Protein AF-A0AAV4F101-F1 (afdb_monomer_lite)

Structure (mmCIF, N/CA/C/O backbone):
data_AF-A0AAV4F101-F1
#
_entry.id   AF-A0AAV4F101-F1
#
loop_
_atom_site.group_PDB
_atom_site.id
_atom_site.type_symbol
_atom_site.label_atom_id
_atom_site.label_alt_id
_atom_site.label_comp_id
_atom_site.label_asym_id
_atom_site.label_entity_id
_atom_site.label_seq_id
_atom_site.pdbx_PDB_ins_code
_atom_site.Cartn_x
_atom_site.Cartn_y
_atom_si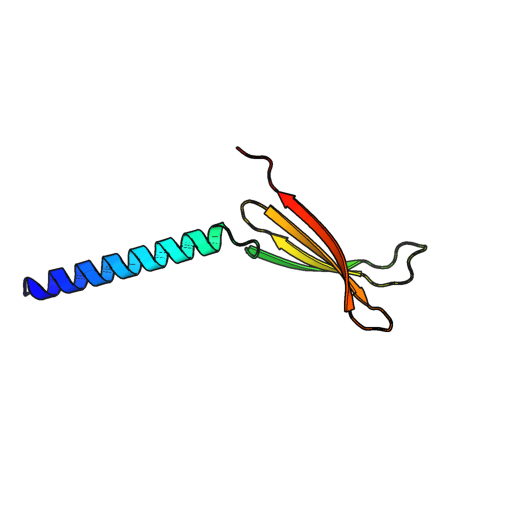te.Cartn_z
_atom_site.occupancy
_atom_site.B_iso_or_equiv
_atom_site.auth_seq_id
_atom_site.auth_comp_id
_atom_site.auth_asym_id
_atom_site.auth_atom_id
_atom_site.pdbx_PDB_model_num
ATOM 1 N N . MET A 1 1 ? 31.437 10.537 -35.494 1.00 56.38 1 MET A N 1
ATOM 2 C CA . MET A 1 1 ? 30.397 10.014 -34.581 1.00 56.38 1 MET A CA 1
ATOM 3 C C . MET A 1 1 ? 29.638 8.942 -35.331 1.00 56.38 1 MET A C 1
ATOM 5 O O . MET A 1 1 ? 28.939 9.261 -36.288 1.00 56.38 1 MET A O 1
ATOM 9 N N . ASP A 1 2 ? 29.905 7.692 -34.976 1.00 61.22 2 ASP A N 1
ATOM 10 C CA . ASP A 1 2 ? 29.585 6.517 -35.778 1.00 61.22 2 ASP A CA 1
ATOM 11 C C . ASP A 1 2 ? 28.084 6.179 -35.724 1.00 61.22 2 ASP A C 1
ATOM 13 O O . ASP A 1 2 ? 27.416 6.385 -34.708 1.00 61.22 2 ASP A O 1
ATOM 17 N N . VAL A 1 3 ? 27.519 5.663 -36.817 1.00 61.75 3 VAL A N 1
ATOM 18 C CA . VAL A 1 3 ? 26.083 5.309 -36.903 1.00 61.75 3 VAL A CA 1
ATOM 19 C C . VAL A 1 3 ? 25.726 4.202 -35.896 1.00 61.75 3 VAL A C 1
ATOM 21 O O . VAL A 1 3 ? 24.583 4.113 -35.435 1.00 61.75 3 VAL A O 1
ATOM 24 N N . SER A 1 4 ? 26.722 3.401 -35.509 1.00 66.19 4 SER A N 1
ATOM 25 C CA . SER A 1 4 ? 26.627 2.385 -34.459 1.00 66.19 4 SER A CA 1
ATOM 26 C C . SER A 1 4 ? 26.297 2.986 -33.083 1.00 66.19 4 SER A C 1
ATOM 28 O O . SER A 1 4 ? 25.364 2.522 -32.423 1.00 66.19 4 SER A O 1
ATOM 30 N N . ASP A 1 5 ? 26.950 4.089 -32.696 1.00 74.88 5 ASP A N 1
ATOM 31 C CA . ASP A 1 5 ? 26.731 4.744 -31.395 1.00 74.88 5 ASP A CA 1
ATOM 32 C C . ASP A 1 5 ? 25.304 5.280 -31.255 1.00 74.88 5 ASP A C 1
ATOM 34 O O . ASP A 1 5 ? 24.673 5.137 -30.207 1.00 74.88 5 ASP A O 1
ATOM 38 N N . LYS A 1 6 ? 24.740 5.826 -32.341 1.00 76.06 6 LYS A N 1
ATOM 39 C CA . LYS A 1 6 ? 23.354 6.325 -32.351 1.00 76.06 6 LYS A CA 1
ATOM 40 C C . LYS A 1 6 ? 22.330 5.199 -32.179 1.00 76.06 6 LYS A C 1
ATOM 42 O O . LYS A 1 6 ? 21.323 5.386 -31.495 1.00 76.06 6 LYS A O 1
ATOM 47 N N . LYS A 1 7 ? 22.578 4.017 -32.762 1.00 78.75 7 LYS A N 1
ATOM 48 C CA . LYS A 1 7 ? 21.714 2.834 -32.574 1.00 78.75 7 LYS A CA 1
ATOM 49 C C . LYS A 1 7 ? 21.776 2.311 -31.141 1.00 78.75 7 LYS A C 1
ATOM 51 O O . LYS A 1 7 ? 20.739 1.937 -30.593 1.00 78.75 7 LYS A O 1
ATOM 56 N N . VAL A 1 8 ? 22.959 2.297 -30.530 1.00 85.56 8 VAL A N 1
ATOM 57 C CA . VAL A 1 8 ? 23.135 1.869 -29.135 1.00 85.56 8 VAL A CA 1
ATOM 58 C C . VAL A 1 8 ? 22.462 2.854 -28.175 1.00 85.56 8 VAL A C 1
ATOM 60 O O . VAL A 1 8 ? 21.678 2.427 -27.328 1.00 85.56 8 VAL A O 1
ATOM 63 N N . GLN A 1 9 ? 22.659 4.163 -28.360 1.00 85.75 9 GLN A N 1
ATOM 64 C CA . GLN A 1 9 ? 21.977 5.193 -27.567 1.00 85.75 9 GLN A CA 1
ATOM 65 C C . GLN A 1 9 ? 20.451 5.120 -27.696 1.00 85.75 9 GLN A C 1
ATOM 67 O O . GLN A 1 9 ? 19.746 5.190 -26.692 1.00 85.75 9 GLN A O 1
ATOM 72 N N . SER A 1 10 ? 19.928 4.919 -28.909 1.00 88.31 10 SER A N 1
ATOM 73 C CA . SER A 1 10 ? 18.485 4.769 -29.135 1.00 88.31 10 SER A CA 1
ATOM 74 C C . SER A 1 10 ? 17.905 3.550 -28.407 1.00 88.31 10 SER A C 1
ATOM 76 O O . SER A 1 10 ? 16.847 3.652 -27.787 1.00 88.31 10 SER A O 1
ATOM 78 N N . ARG A 1 11 ? 18.615 2.414 -28.412 1.00 89.25 11 ARG A N 1
ATOM 79 C CA . ARG A 1 11 ? 18.199 1.210 -27.675 1.00 89.25 11 ARG A CA 1
ATOM 80 C C . ARG A 1 11 ? 18.227 1.419 -26.163 1.00 89.25 11 ARG A C 1
ATOM 82 O O . ARG A 1 11 ? 17.299 0.991 -25.485 1.00 89.25 11 ARG A O 1
ATOM 89 N N . LEU A 1 12 ? 19.250 2.093 -25.642 1.00 90.62 12 LEU A N 1
ATOM 90 C CA . LEU A 1 12 ? 19.339 2.425 -24.217 1.00 90.62 12 LEU A CA 1
ATOM 91 C C . LEU A 1 12 ? 18.207 3.361 -23.780 1.00 90.62 12 LEU A C 1
ATOM 93 O O . LEU A 1 12 ? 17.582 3.117 -22.751 1.00 90.62 12 LEU A O 1
ATOM 97 N N . LEU A 1 13 ? 17.892 4.380 -24.584 1.00 91.50 13 LEU A N 1
ATOM 98 C CA . LEU A 1 13 ? 16.766 5.282 -24.329 1.00 91.50 13 LEU A CA 1
ATOM 99 C C . LEU A 1 13 ? 15.425 4.545 -24.351 1.00 91.50 13 LEU A C 1
ATOM 101 O O . LEU A 1 13 ? 14.594 4.769 -23.475 1.00 91.50 13 LEU A O 1
ATOM 105 N N . LEU A 1 14 ? 15.229 3.633 -25.306 1.00 92.62 14 LEU A N 1
ATOM 106 C CA . LEU A 1 14 ? 14.019 2.816 -25.374 1.00 92.62 14 LEU A CA 1
ATOM 107 C C . LEU A 1 14 ? 13.872 1.921 -24.136 1.00 92.62 14 LEU A C 1
ATOM 109 O O . LEU A 1 14 ? 12.793 1.857 -23.553 1.00 92.62 14 LEU A O 1
ATOM 113 N N . LEU A 1 15 ? 14.948 1.258 -23.707 1.00 93.75 15 LEU A N 1
ATOM 114 C CA . LEU A 1 15 ? 14.935 0.414 -22.510 1.00 93.75 15 LEU A CA 1
ATOM 115 C C . LEU A 1 15 ? 14.664 1.228 -21.242 1.00 93.75 15 LEU A C 1
ATOM 117 O O . LEU A 1 15 ? 13.846 0.817 -20.421 1.00 93.75 15 LEU A O 1
ATOM 121 N N . ALA A 1 16 ? 15.297 2.395 -21.101 1.00 92.38 16 ALA A N 1
ATOM 122 C CA . ALA A 1 16 ? 15.051 3.299 -19.982 1.00 92.38 16 ALA A CA 1
ATOM 123 C C . ALA A 1 16 ? 13.595 3.790 -19.962 1.00 92.38 16 ALA A C 1
ATOM 125 O O . ALA A 1 16 ? 12.968 3.810 -18.904 1.00 92.38 16 ALA A O 1
ATOM 126 N N . TYR A 1 17 ? 13.035 4.122 -21.128 1.00 93.94 17 TYR A N 1
ATOM 127 C CA . TYR A 1 17 ? 11.639 4.532 -21.254 1.00 93.94 17 TYR A CA 1
ATOM 128 C C . TYR A 1 17 ? 10.672 3.408 -20.867 1.00 93.94 17 TYR A C 1
ATOM 130 O O . TYR A 1 17 ? 9.755 3.633 -20.080 1.00 93.94 17 TYR A O 1
ATOM 138 N N . LEU A 1 18 ? 10.891 2.187 -21.362 1.00 94.38 18 LEU A N 1
ATOM 139 C CA . LEU A 1 18 ? 10.056 1.034 -21.014 1.00 94.38 18 LEU A CA 1
ATOM 140 C C . LEU A 1 18 ? 10.141 0.704 -19.520 1.00 94.38 18 LEU A C 1
ATOM 142 O O . LEU A 1 18 ? 9.114 0.455 -18.891 1.00 94.38 18 LEU A O 1
ATOM 146 N N . ALA A 1 19 ? 11.337 0.757 -18.931 1.00 92.44 19 ALA A N 1
ATOM 147 C CA . ALA A 1 19 ? 11.518 0.560 -17.495 1.00 92.44 19 ALA A CA 1
ATOM 148 C C . ALA A 1 19 ? 10.781 1.634 -16.678 1.00 92.44 19 ALA A C 1
ATOM 150 O O . ALA A 1 19 ? 10.080 1.306 -15.719 1.00 92.44 19 ALA A O 1
ATOM 151 N N . ALA A 1 20 ? 10.878 2.903 -17.085 1.00 90.81 20 ALA A N 1
ATOM 152 C CA . ALA A 1 20 ? 10.155 4.001 -16.450 1.00 90.81 20 ALA A CA 1
ATOM 153 C C . ALA A 1 20 ? 8.634 3.835 -16.576 1.00 90.81 20 ALA A C 1
ATOM 155 O O . ALA A 1 20 ? 7.913 4.073 -15.610 1.00 90.81 20 ALA A O 1
ATOM 156 N N . LEU A 1 21 ? 8.144 3.376 -17.730 1.00 91.38 21 LEU A N 1
ATOM 157 C CA . LEU A 1 21 ? 6.724 3.121 -17.962 1.00 91.38 21 LEU A CA 1
ATOM 158 C C . LEU A 1 21 ? 6.194 2.009 -17.046 1.00 91.38 21 LEU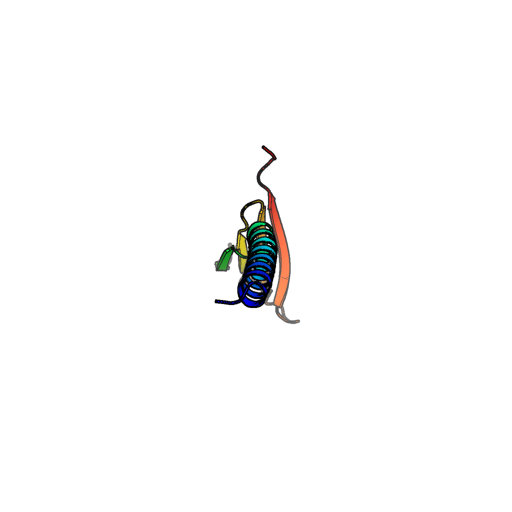 A C 1
ATOM 160 O O . LEU A 1 21 ? 5.156 2.180 -16.407 1.00 91.38 21 LEU A O 1
ATOM 164 N N . VAL A 1 22 ? 6.923 0.896 -16.933 1.00 91.44 22 VAL A N 1
ATOM 165 C CA . VAL A 1 22 ? 6.568 -0.209 -16.026 1.00 91.44 22 VAL A CA 1
ATOM 166 C C . VAL A 1 22 ? 6.561 0.264 -14.575 1.00 91.44 22 VAL A C 1
ATOM 168 O O . VAL A 1 22 ? 5.613 -0.023 -13.844 1.00 91.44 22 VAL A O 1
ATOM 171 N N . LEU A 1 23 ? 7.577 1.029 -14.165 1.00 87.50 23 LEU A N 1
ATOM 172 C CA . LEU A 1 23 ? 7.655 1.572 -12.811 1.00 87.50 23 LEU A CA 1
ATOM 173 C C . LEU A 1 23 ? 6.507 2.550 -12.526 1.00 87.50 23 LEU A C 1
ATOM 175 O O . LEU A 1 23 ? 5.946 2.530 -11.433 1.00 87.50 23 LEU A O 1
ATOM 179 N N . HIS A 1 24 ? 6.124 3.361 -13.514 1.00 83.62 24 HIS A N 1
ATOM 180 C CA . HIS A 1 24 ? 4.999 4.280 -13.402 1.00 83.62 24 HIS A CA 1
ATOM 181 C C . HIS A 1 24 ? 3.689 3.522 -13.187 1.00 83.62 24 HIS A C 1
ATOM 183 O O . HIS A 1 24 ? 2.994 3.787 -12.214 1.00 83.62 24 HIS A O 1
ATOM 189 N N . PHE A 1 25 ? 3.379 2.524 -14.018 1.00 81.88 25 PHE A N 1
ATOM 190 C CA . PHE A 1 25 ? 2.172 1.714 -13.831 1.00 81.88 25 PHE A CA 1
ATOM 191 C C . PHE A 1 25 ? 2.175 0.958 -12.500 1.00 81.88 25 PHE A C 1
ATOM 193 O O . PHE A 1 25 ? 1.169 0.976 -11.789 1.00 81.88 25 PHE A O 1
ATOM 200 N N . ALA A 1 26 ? 3.301 0.348 -12.124 1.00 82.06 26 ALA A N 1
ATOM 201 C CA . ALA A 1 26 ? 3.431 -0.325 -10.836 1.00 82.06 26 ALA A CA 1
ATOM 202 C C . ALA A 1 26 ? 3.192 0.644 -9.665 1.00 82.06 26 ALA A C 1
ATOM 204 O O . ALA A 1 26 ? 2.492 0.295 -8.718 1.00 82.06 26 ALA A O 1
ATOM 205 N N . GLY A 1 27 ? 3.714 1.870 -9.751 1.00 75.50 27 GLY A N 1
ATOM 206 C CA . GLY A 1 27 ? 3.477 2.928 -8.772 1.00 75.50 27 GLY A CA 1
ATOM 207 C C . GLY A 1 27 ? 2.028 3.415 -8.750 1.00 75.50 27 GLY A C 1
ATOM 208 O O . GLY A 1 27 ? 1.465 3.600 -7.679 1.00 75.50 27 GLY A O 1
ATOM 209 N N . THR A 1 28 ? 1.376 3.580 -9.898 1.00 75.56 28 THR A N 1
ATOM 210 C CA . THR A 1 28 ? 0.001 4.101 -9.972 1.00 75.56 28 THR A CA 1
ATOM 211 C C . THR A 1 28 ? -1.029 3.105 -9.427 1.00 75.56 28 THR A C 1
ATOM 213 O O . THR A 1 28 ? -1.979 3.505 -8.754 1.00 75.56 28 THR A O 1
ATOM 216 N N . PHE A 1 29 ? -0.840 1.805 -9.675 1.00 74.19 29 PHE A N 1
ATOM 217 C CA . PHE A 1 29 ? -1.753 0.753 -9.204 1.00 74.19 29 PHE A CA 1
ATOM 218 C C . PHE A 1 29 ? -1.460 0.251 -7.788 1.00 74.19 29 PHE A C 1
ATOM 220 O O . PHE A 1 29 ? -2.206 -0.579 -7.265 1.00 74.19 29 PHE A O 1
ATOM 227 N N . THR A 1 30 ? -0.384 0.732 -7.169 1.00 69.69 30 THR A N 1
ATOM 228 C CA . THR A 1 30 ? -0.057 0.377 -5.794 1.00 69.69 30 THR A CA 1
ATOM 229 C C . THR A 1 30 ? -0.914 1.152 -4.800 1.00 69.69 30 THR A C 1
ATOM 231 O O . THR A 1 30 ? -1.265 2.314 -5.007 1.00 69.69 30 THR A O 1
ATOM 234 N N . ASP A 1 31 ? -1.188 0.522 -3.664 1.00 64.31 31 ASP A N 1
ATOM 235 C CA . ASP A 1 31 ? -1.979 1.112 -2.577 1.00 64.31 31 ASP A CA 1
ATOM 236 C C . ASP A 1 31 ? -1.112 1.839 -1.550 1.00 64.31 31 ASP A C 1
ATOM 238 O O . ASP A 1 31 ? -1.586 2.239 -0.494 1.00 64.31 31 ASP A O 1
ATOM 242 N N . TYR A 1 32 ? 0.186 1.960 -1.819 1.00 67.38 32 TYR A N 1
ATOM 243 C CA . TYR A 1 32 ? 1.198 2.359 -0.843 1.00 67.38 32 TYR A CA 1
ATOM 244 C C . TYR A 1 32 ? 1.698 3.799 -1.040 1.00 67.38 32 TYR A C 1
ATOM 246 O O . TYR A 1 32 ? 2.848 4.084 -0.719 1.00 67.38 32 TYR A O 1
ATOM 254 N N . TRP A 1 33 ? 0.868 4.715 -1.549 1.00 62.94 33 TRP A N 1
ATOM 255 C CA . TRP A 1 33 ? 1.273 6.117 -1.738 1.00 62.94 33 TRP A CA 1
ATOM 256 C C . TRP A 1 33 ? 1.486 6.845 -0.417 1.00 62.94 33 TRP A C 1
ATOM 258 O O . TRP A 1 33 ? 2.465 7.571 -0.261 1.00 62.94 33 TRP A O 1
ATOM 268 N N . ALA A 1 34 ? 0.600 6.631 0.553 1.00 62.94 34 ALA A N 1
ATOM 269 C CA . ALA A 1 34 ? 0.826 7.070 1.920 1.00 62.94 34 ALA A CA 1
ATOM 270 C C . ALA A 1 34 ? 0.446 5.971 2.901 1.00 62.94 34 ALA A C 1
ATOM 272 O O . ALA A 1 34 ? -0.523 5.230 2.708 1.00 62.94 34 ALA A O 1
ATOM 273 N N . GLN A 1 35 ? 1.232 5.891 3.971 1.00 64.50 35 GLN A N 1
ATOM 274 C CA . GLN A 1 35 ? 1.006 4.959 5.053 1.00 64.50 35 GLN A CA 1
ATOM 275 C C . GLN A 1 35 ? 0.900 5.715 6.372 1.00 64.50 35 GLN A C 1
ATOM 277 O O . GLN A 1 35 ? 1.862 6.361 6.783 1.00 64.50 35 GLN A O 1
ATOM 282 N N . ALA A 1 36 ? -0.225 5.579 7.073 1.00 61.38 36 ALA A N 1
ATOM 283 C CA . ALA A 1 36 ? -0.350 6.065 8.443 1.00 61.38 36 ALA A CA 1
ATOM 284 C C . ALA A 1 36 ? -0.453 4.889 9.415 1.00 61.38 36 ALA A C 1
ATOM 286 O O . ALA A 1 36 ? -1.072 3.862 9.119 1.00 61.38 36 ALA A O 1
ATOM 287 N N . LYS A 1 37 ? 0.173 5.051 10.581 1.00 67.62 37 LYS A N 1
ATOM 288 C CA . LYS A 1 37 ? -0.031 4.187 11.742 1.00 67.62 37 LYS A CA 1
ATOM 289 C C . LYS A 1 37 ? -0.763 4.996 12.797 1.00 67.62 37 LYS A C 1
ATOM 291 O O . LYS A 1 37 ? -0.344 6.112 13.089 1.00 67.62 37 LYS A O 1
ATOM 296 N N . PHE A 1 38 ? -1.833 4.450 13.353 1.00 67.56 38 PHE A N 1
ATOM 297 C CA . PHE A 1 38 ? -2.586 5.121 14.408 1.00 67.56 38 PHE A CA 1
ATOM 298 C C . PHE A 1 38 ? -2.979 4.144 15.506 1.00 67.56 38 PHE A C 1
ATOM 300 O O . PHE A 1 38 ? -3.074 2.937 15.281 1.00 67.56 38 PHE A O 1
ATOM 307 N N . THR A 1 39 ? -3.220 4.703 16.684 1.00 65.19 39 THR A N 1
ATOM 308 C CA . THR A 1 39 ? -3.671 3.980 17.866 1.00 65.19 39 THR A CA 1
ATOM 309 C C . THR A 1 39 ? -5.028 4.545 18.249 1.00 65.19 39 THR A C 1
ATOM 311 O O . THR A 1 39 ? -5.124 5.746 18.500 1.00 65.19 39 THR A O 1
ATOM 314 N N . ILE A 1 40 ? -6.076 3.720 18.265 1.00 65.88 40 ILE A N 1
ATOM 315 C CA . ILE A 1 40 ? -7.394 4.163 18.742 1.00 65.88 40 ILE A CA 1
ATOM 316 C C . ILE A 1 40 ? -7.447 3.897 20.250 1.00 65.88 40 ILE A C 1
ATOM 318 O O . ILE A 1 40 ? -7.407 2.725 20.643 1.00 65.88 40 ILE A O 1
ATOM 322 N N . PRO A 1 41 ? -7.509 4.940 21.102 1.00 60.91 41 PRO A N 1
ATOM 323 C CA . PRO A 1 41 ? -7.762 4.742 22.518 1.00 60.91 41 PRO A CA 1
ATOM 324 C C . PRO A 1 41 ? -9.165 4.151 22.700 1.00 60.91 41 PRO A C 1
ATOM 326 O O . PRO A 1 41 ? -10.128 4.569 22.061 1.00 60.91 41 PRO A O 1
ATOM 329 N N . VAL A 1 42 ? -9.228 3.135 23.550 1.00 58.19 42 VAL A N 1
ATOM 330 C CA . VAL A 1 42 ? -10.386 2.302 23.893 1.00 58.19 42 VAL A CA 1
ATOM 331 C C . VAL A 1 42 ? -11.703 3.096 23.993 1.00 58.19 42 VAL A C 1
ATOM 333 O O . VAL A 1 42 ? -11.813 4.025 24.791 1.00 58.19 42 VAL A O 1
ATOM 336 N N . GLN A 1 43 ? -12.727 2.695 23.223 1.00 52.94 43 GLN A N 1
ATOM 337 C CA . GLN A 1 43 ? -14.122 3.073 23.501 1.00 52.94 43 GLN A CA 1
ATOM 338 C C . GLN A 1 43 ? -14.590 2.383 24.795 1.00 52.94 43 GLN A C 1
ATOM 340 O O . GLN A 1 43 ? -14.198 1.236 25.029 1.00 52.94 43 GLN A O 1
ATOM 345 N N . PRO A 1 44 ? -15.452 3.005 25.623 1.00 50.09 44 PRO A N 1
ATOM 346 C CA . PRO A 1 44 ? -15.979 2.359 26.825 1.00 50.09 44 PRO A CA 1
ATOM 347 C C . PRO A 1 44 ? -16.666 1.033 26.448 1.00 50.09 44 PRO A C 1
ATOM 349 O O . PRO A 1 44 ? -17.698 1.045 25.785 1.00 50.09 44 PRO A O 1
ATOM 352 N N . GLY A 1 45 ? -16.065 -0.106 26.818 1.00 55.88 45 GLY A N 1
ATOM 353 C CA . GLY A 1 45 ? -16.574 -1.454 26.517 1.00 55.88 45 GLY A CA 1
ATOM 354 C C . GLY A 1 45 ? -15.651 -2.373 25.699 1.00 55.88 45 GLY A C 1
ATOM 355 O O . GLY A 1 45 ? -15.937 -3.564 25.620 1.00 55.88 45 GLY A O 1
ATOM 356 N N . VAL A 1 46 ? -14.536 -1.884 25.136 1.00 55.59 46 VAL A N 1
ATOM 357 C CA . VAL A 1 46 ? -13.570 -2.723 24.386 1.00 55.59 46 VAL A CA 1
ATOM 358 C C . VAL A 1 46 ? -12.160 -2.561 24.955 1.00 55.59 46 VAL A C 1
ATOM 360 O O . VAL A 1 46 ? -11.439 -1.651 24.578 1.00 55.59 46 VAL A O 1
ATOM 363 N N . THR A 1 47 ? -11.725 -3.454 25.845 1.00 55.34 47 THR A N 1
ATOM 364 C CA . THR A 1 47 ? -10.461 -3.361 26.616 1.00 55.34 47 THR A CA 1
ATOM 365 C C . THR A 1 47 ? -9.167 -3.555 25.800 1.00 55.34 47 THR A C 1
ATOM 367 O O . THR A 1 47 ? -8.154 -3.986 26.347 1.00 55.34 47 THR A O 1
ATOM 370 N N . GLN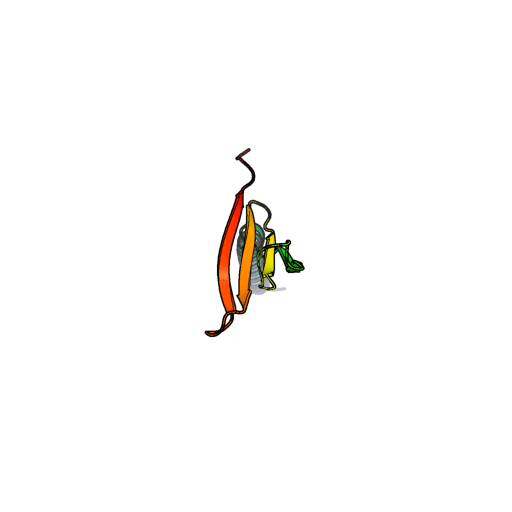 A 1 48 ? -9.166 -3.306 24.488 1.00 60.72 48 GLN A N 1
ATOM 371 C CA . GLN A 1 48 ? -8.005 -3.554 23.628 1.00 60.72 48 GLN A CA 1
ATOM 372 C C . GLN A 1 48 ? -7.632 -2.330 22.796 1.00 60.72 48 GLN A C 1
ATOM 374 O O . GLN A 1 48 ? -8.453 -1.744 22.093 1.00 60.72 48 GLN A O 1
ATOM 379 N N . THR A 1 49 ? -6.349 -1.980 22.852 1.00 63.12 49 THR A N 1
ATOM 380 C CA . THR A 1 49 ? -5.735 -0.977 21.986 1.00 63.12 49 THR A CA 1
ATOM 381 C C . THR A 1 49 ? -5.705 -1.487 20.546 1.00 63.12 49 THR A C 1
ATOM 383 O O . THR A 1 49 ? -5.103 -2.528 20.264 1.00 63.12 49 THR A O 1
ATOM 386 N N . LEU A 1 50 ? -6.329 -0.742 19.630 1.00 66.12 50 LEU A N 1
ATOM 387 C CA . LEU A 1 50 ? -6.304 -1.041 18.199 1.00 66.12 50 LEU A CA 1
ATOM 388 C C . LEU A 1 50 ? -5.176 -0.273 17.509 1.00 66.12 50 LEU A C 1
ATOM 390 O O . LEU A 1 50 ? -5.091 0.950 17.621 1.00 66.12 50 LEU A O 1
ATOM 394 N N . TYR A 1 51 ? -4.359 -0.991 16.744 1.00 66.38 51 TYR A N 1
ATOM 395 C CA . TYR A 1 51 ? -3.343 -0.453 15.848 1.00 66.38 51 TYR A CA 1
ATOM 396 C C . TYR A 1 51 ? -3.858 -0.497 14.412 1.00 66.38 51 TYR A C 1
ATOM 398 O O . TYR A 1 51 ? -4.167 -1.566 13.880 1.00 66.38 51 TYR A O 1
ATOM 406 N N . GLY A 1 52 ? -3.938 0.661 13.770 1.00 68.31 52 GLY A N 1
ATOM 407 C CA . GLY A 1 52 ? -4.338 0.786 12.376 1.00 68.31 52 GLY A CA 1
ATOM 408 C C . GLY A 1 52 ? -3.147 0.992 11.453 1.00 68.31 52 GLY A C 1
ATOM 409 O O . GLY A 1 52 ? -2.224 1.735 11.786 1.00 68.31 52 GLY A O 1
ATOM 410 N N . ARG A 1 53 ? -3.183 0.370 10.275 1.00 68.69 53 ARG A N 1
ATOM 411 C CA . ARG A 1 53 ? -2.303 0.675 9.145 1.00 68.69 53 ARG A CA 1
ATOM 412 C C . ARG A 1 53 ? -3.181 1.068 7.966 1.00 68.69 53 ARG A C 1
ATOM 414 O O . ARG A 1 53 ? -3.964 0.247 7.489 1.00 68.69 53 ARG A O 1
ATOM 421 N N . SER A 1 54 ? -3.087 2.318 7.530 1.00 70.31 54 SER A N 1
ATOM 422 C CA . SER A 1 54 ? -3.743 2.767 6.304 1.00 70.31 54 SER A CA 1
ATOM 423 C C . SER A 1 54 ? -2.757 2.758 5.144 1.00 70.31 54 SER A C 1
ATOM 425 O O . SER A 1 54 ? -1.563 2.981 5.331 1.00 70.31 54 SER A O 1
ATOM 427 N N . HIS A 1 55 ? -3.276 2.473 3.962 1.00 76.06 55 HIS A N 1
ATOM 428 C CA . HIS A 1 55 ? -2.592 2.441 2.682 1.00 76.06 55 HIS A CA 1
ATOM 429 C C . HIS A 1 55 ? -3.506 3.183 1.712 1.00 76.06 55 HIS A C 1
ATOM 431 O O . HIS A 1 55 ? -4.628 2.732 1.490 1.00 76.06 55 HIS A O 1
ATOM 437 N N . CYS A 1 56 ? -3.101 4.345 1.206 1.00 68.56 56 CYS A N 1
ATOM 438 C CA . CYS A 1 56 ? -3.838 4.994 0.124 1.00 68.56 56 CYS A CA 1
ATOM 439 C C . CYS A 1 56 ? -3.116 4.776 -1.204 1.00 68.56 56 CYS A C 1
ATOM 441 O O . CYS A 1 56 ? -1.913 4.993 -1.306 1.00 68.56 56 CYS A O 1
ATOM 443 N N . GLY A 1 57 ? -3.851 4.332 -2.215 1.00 71.56 57 GLY A N 1
ATOM 444 C CA . GLY A 1 57 ? -3.454 4.378 -3.617 1.00 71.56 57 GLY A CA 1
ATOM 445 C C . GLY A 1 57 ? -4.329 5.362 -4.381 1.00 71.56 57 GLY A C 1
ATOM 446 O O . GLY A 1 57 ? -5.284 5.922 -3.841 1.00 71.56 57 GLY A O 1
ATOM 447 N N . ILE A 1 58 ? -4.037 5.547 -5.667 1.00 73.31 58 ILE A N 1
ATOM 448 C CA . ILE A 1 58 ? -4.817 6.449 -6.532 1.00 73.31 58 ILE A CA 1
ATOM 449 C C . ILE A 1 58 ? -6.275 5.981 -6.668 1.00 73.31 58 ILE A C 1
ATOM 451 O O . ILE A 1 58 ? -7.195 6.798 -6.703 1.00 73.31 58 ILE A O 1
ATOM 455 N N . PHE A 1 59 ? -6.496 4.668 -6.740 1.00 77.25 59 PHE A N 1
ATOM 456 C CA . PHE A 1 59 ? -7.811 4.095 -7.049 1.00 77.25 59 PHE A CA 1
ATOM 457 C C . PHE A 1 59 ? -8.539 3.522 -5.834 1.00 77.25 59 PHE A C 1
ATOM 459 O O . PHE A 1 59 ? -9.772 3.451 -5.815 1.00 77.25 59 PHE A O 1
ATOM 466 N N . LYS A 1 60 ? -7.791 3.096 -4.816 1.00 78.88 60 LYS A N 1
ATOM 467 C CA . LYS A 1 60 ? -8.352 2.489 -3.615 1.00 78.88 60 LYS A CA 1
ATOM 468 C C . LYS A 1 60 ? -7.510 2.812 -2.390 1.00 78.88 60 LYS A C 1
ATOM 470 O O . LYS A 1 60 ? -6.292 2.933 -2.461 1.00 78.88 60 LYS A O 1
ATOM 475 N N . SER A 1 61 ? -8.192 2.906 -1.262 1.00 79.81 61 SER A N 1
ATOM 476 C CA . SER A 1 61 ? -7.606 3.057 0.060 1.00 79.81 61 SER A CA 1
ATOM 477 C C . SER A 1 61 ? -7.959 1.833 0.890 1.00 79.81 61 SER A C 1
ATOM 479 O O . SER A 1 61 ? -9.098 1.369 0.883 1.00 79.81 61 SER A O 1
ATOM 481 N N . VAL A 1 62 ? -6.982 1.295 1.606 1.00 81.88 62 VAL A N 1
ATOM 482 C CA . VAL A 1 62 ? -7.129 0.126 2.469 1.00 81.88 62 VAL A CA 1
ATOM 483 C C . VAL A 1 62 ? -6.760 0.523 3.889 1.00 81.88 62 VAL A C 1
ATOM 485 O O . VAL A 1 62 ? -5.710 1.115 4.127 1.00 81.88 62 VAL A O 1
ATOM 488 N N . VAL A 1 63 ? -7.605 0.170 4.848 1.00 82.75 63 VAL A N 1
ATOM 489 C CA . VAL A 1 63 ? -7.332 0.315 6.278 1.00 82.75 63 VAL A CA 1
ATOM 490 C C . VAL A 1 63 ? -7.356 -1.065 6.909 1.00 82.75 63 VAL A C 1
ATOM 492 O O . VAL A 1 63 ? -8.370 -1.759 6.869 1.00 82.75 63 VAL A O 1
ATOM 495 N N . THR A 1 64 ? -6.241 -1.456 7.510 1.00 81.62 64 THR A N 1
ATOM 496 C CA . THR A 1 64 ? -6.119 -2.695 8.278 1.00 81.62 64 THR A CA 1
ATOM 497 C C . THR A 1 64 ? -6.071 -2.346 9.756 1.00 81.62 64 THR A C 1
ATOM 499 O O . THR A 1 64 ? -5.219 -1.567 10.179 1.00 81.62 64 THR A O 1
ATOM 502 N N . LEU A 1 65 ? -6.973 -2.923 10.540 1.00 77.81 65 LEU A N 1
ATOM 503 C CA . LEU A 1 65 ? -6.994 -2.822 11.993 1.00 77.81 65 LEU A CA 1
ATOM 504 C C . LEU A 1 65 ? -6.417 -4.098 12.593 1.00 77.81 65 LEU A C 1
ATOM 506 O O . LEU A 1 65 ? -6.733 -5.207 12.160 1.00 77.81 65 LEU A O 1
ATOM 510 N N . SER A 1 66 ? -5.596 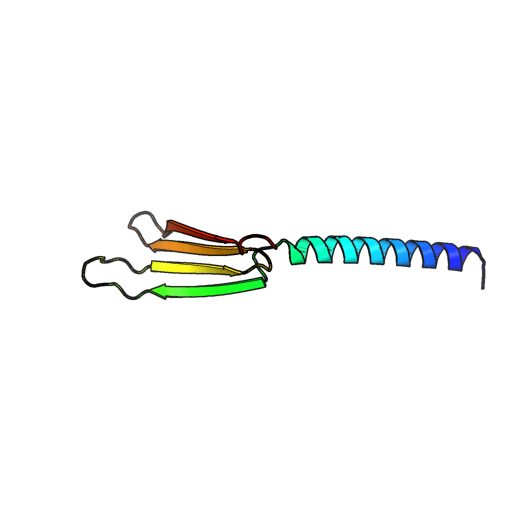-3.933 13.616 1.00 80.06 66 SER A N 1
ATOM 511 C CA . SER A 1 66 ? -5.001 -5.019 14.379 1.00 80.06 66 SER A CA 1
ATOM 512 C C . SER A 1 66 ? -5.152 -4.763 15.869 1.00 80.06 66 SER A C 1
ATOM 514 O O . SER A 1 66 ? -5.108 -3.618 16.310 1.00 80.06 66 SER A O 1
ATOM 516 N N . ALA A 1 67 ? -5.357 -5.822 16.636 1.00 73.88 67 ALA A N 1
ATOM 517 C CA . ALA A 1 67 ? -5.463 -5.775 18.084 1.00 73.88 67 ALA A CA 1
ATOM 518 C C . ALA A 1 67 ? -4.328 -6.596 18.690 1.00 73.88 67 ALA A C 1
ATOM 520 O O . ALA A 1 67 ? -3.945 -7.637 18.150 1.00 73.88 67 ALA A O 1
ATOM 521 N N . ASN A 1 68 ? -3.785 -6.127 19.809 1.00 72.69 68 ASN A N 1
ATOM 522 C CA . ASN A 1 68 ? -2.840 -6.920 20.581 1.00 72.69 68 ASN A CA 1
ATOM 523 C C . ASN A 1 68 ? -3.618 -7.864 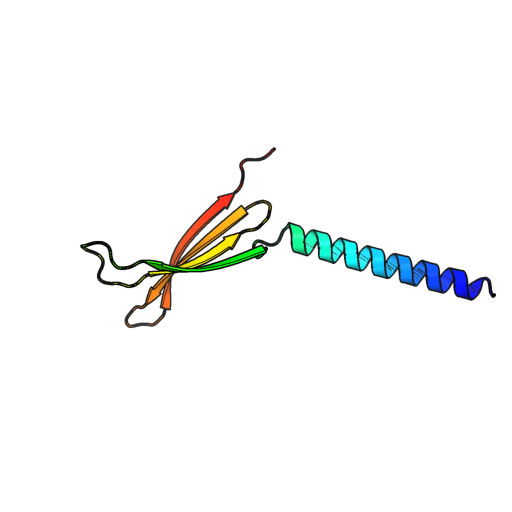21.506 1.00 72.69 68 ASN A C 1
ATOM 525 O O . ASN A 1 68 ? -4.378 -7.411 22.361 1.00 72.69 68 ASN A O 1
ATOM 529 N N . THR A 1 69 ? -3.442 -9.167 21.305 1.00 69.44 69 THR A N 1
ATOM 530 C CA . THR A 1 69 ? -4.097 -10.234 22.070 1.00 69.44 69 THR A CA 1
ATOM 531 C C . THR A 1 69 ? -3.057 -11.026 22.861 1.00 69.44 69 THR A C 1
ATOM 533 O O . THR A 1 69 ? -1.855 -10.905 22.627 1.00 69.44 69 THR A O 1
ATOM 536 N N . THR A 1 70 ? -3.497 -11.906 23.760 1.00 75.06 70 THR A N 1
ATOM 537 C CA . THR A 1 70 ? -2.619 -12.840 24.494 1.00 75.06 70 THR A CA 1
ATOM 538 C C . THR A 1 70 ? -1.808 -13.774 23.589 1.00 75.06 70 THR A C 1
ATOM 540 O O . THR A 1 70 ? -0.826 -14.354 24.040 1.00 75.06 70 THR A O 1
ATOM 543 N N . HIS A 1 71 ? -2.187 -13.903 22.315 1.00 73.56 71 HIS A N 1
ATOM 544 C CA . HIS A 1 71 ? -1.502 -14.716 21.308 1.00 73.56 71 HIS A CA 1
ATOM 545 C C . HIS A 1 71 ? -0.680 -13.876 20.311 1.00 73.56 71 HIS A C 1
ATOM 547 O O . HIS A 1 71 ? -0.169 -14.414 19.331 1.00 73.56 71 HIS A O 1
ATOM 553 N N . GLY A 1 72 ? -0.541 -12.566 20.552 1.00 72.75 72 GLY A N 1
ATOM 554 C CA . GLY A 1 72 ? 0.178 -11.622 19.693 1.00 72.75 72 GLY A CA 1
ATOM 555 C C . GLY A 1 72 ? -0.738 -10.640 18.957 1.00 72.75 72 GLY A C 1
ATOM 556 O O . GLY A 1 72 ? -1.925 -10.503 19.262 1.00 72.75 72 GLY A O 1
ATOM 557 N N . ILE A 1 73 ? -0.170 -9.924 17.982 1.00 75.19 73 ILE A N 1
ATOM 558 C CA . ILE A 1 73 ? -0.894 -8.940 17.167 1.00 75.19 73 ILE A CA 1
ATOM 559 C C . ILE A 1 73 ? -1.713 -9.675 16.103 1.00 75.19 73 ILE A C 1
ATOM 561 O O . ILE A 1 73 ? -1.150 -10.319 15.219 1.00 75.19 73 ILE A O 1
ATOM 565 N N . VAL A 1 74 ? -3.037 -9.540 16.160 1.00 78.31 74 VAL A N 1
ATOM 566 C CA . VAL A 1 74 ? -3.971 -10.187 15.229 1.00 78.31 74 VAL A CA 1
ATOM 567 C C . VAL A 1 74 ? -4.702 -9.122 14.418 1.00 78.31 74 VAL A C 1
ATOM 569 O O . VAL A 1 74 ? -5.136 -8.109 14.963 1.00 78.31 74 VAL A O 1
ATOM 572 N N . ALA A 1 75 ? -4.846 -9.332 13.108 1.00 78.75 75 ALA A N 1
ATOM 573 C CA . ALA A 1 75 ? -5.679 -8.474 12.271 1.00 78.75 75 ALA A CA 1
ATOM 574 C C . ALA A 1 75 ? -7.161 -8.707 12.610 1.00 78.75 75 ALA A C 1
ATOM 576 O O . ALA A 1 75 ? -7.662 -9.818 12.470 1.00 78.75 75 ALA A O 1
ATOM 577 N N . VAL A 1 76 ? -7.853 -7.657 13.048 1.00 78.38 76 VAL A N 1
ATOM 578 C CA . VAL A 1 76 ? -9.264 -7.707 13.476 1.00 78.38 76 VAL A CA 1
ATOM 579 C C . VAL A 1 76 ? -10.223 -7.134 12.438 1.00 78.38 76 VAL A C 1
ATOM 581 O O . VAL A 1 76 ? -11.425 -7.357 12.518 1.00 78.38 76 VAL A O 1
ATOM 584 N N . GLY A 1 77 ? -9.715 -6.419 11.434 1.00 77.69 77 GLY A N 1
ATOM 585 C CA . GLY A 1 77 ? -10.547 -5.925 10.346 1.00 77.69 77 GLY A CA 1
ATOM 586 C C . GLY A 1 77 ? -9.731 -5.382 9.186 1.00 77.69 77 GLY A C 1
ATOM 587 O O . GLY A 1 77 ? -8.634 -4.855 9.370 1.00 77.69 77 GLY A O 1
ATOM 588 N N . ARG A 1 78 ? -10.283 -5.494 7.979 1.00 82.44 78 ARG A N 1
ATOM 589 C CA . ARG A 1 78 ? -9.735 -4.880 6.771 1.00 82.44 78 ARG A CA 1
ATOM 590 C C . ARG A 1 78 ? -10.861 -4.197 6.014 1.00 82.44 78 ARG A C 1
ATOM 592 O O . ARG A 1 78 ? -11.784 -4.855 5.549 1.00 82.44 78 ARG A O 1
ATOM 599 N N . TYR A 1 79 ? -10.747 -2.889 5.863 1.00 81.44 79 TYR A N 1
ATOM 600 C CA . TYR A 1 79 ? -11.698 -2.059 5.140 1.00 81.44 79 TYR A CA 1
ATOM 601 C C . TYR A 1 79 ? -11.045 -1.590 3.852 1.00 81.44 79 TYR A C 1
ATOM 603 O O . TYR A 1 79 ? -9.900 -1.140 3.863 1.00 81.44 79 TYR A O 1
ATOM 611 N N . THR A 1 80 ? -11.758 -1.718 2.740 1.00 82.19 80 THR A N 1
ATOM 612 C CA . THR A 1 80 ? -11.294 -1.237 1.438 1.00 82.19 80 THR A CA 1
ATOM 613 C C . THR A 1 80 ? -12.314 -0.249 0.912 1.00 82.19 80 THR A C 1
ATOM 615 O O . THR A 1 80 ? -13.491 -0.578 0.797 1.00 82.19 80 THR A O 1
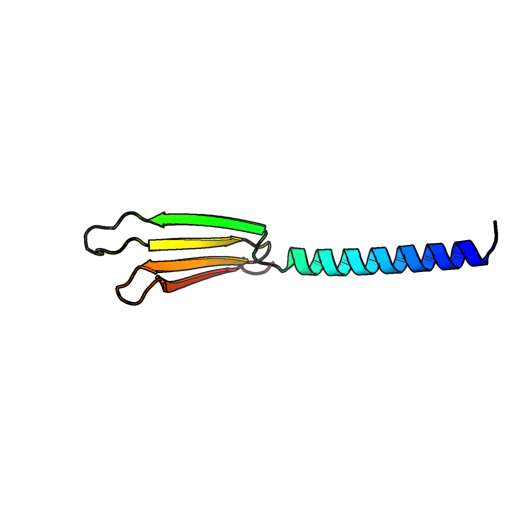ATOM 618 N N . GLN A 1 81 ? -11.856 0.954 0.596 1.00 78.81 81 GLN A N 1
ATOM 619 C CA . GLN A 1 81 ? -12.644 1.981 -0.057 1.00 78.81 81 GLN A CA 1
ATOM 620 C C . GLN A 1 81 ? -12.062 2.206 -1.448 1.00 78.81 81 GLN A C 1
ATOM 622 O O . GLN A 1 81 ? -10.983 2.775 -1.595 1.00 78.81 81 GLN A O 1
ATOM 627 N N . SER A 1 82 ? -12.763 1.738 -2.474 1.00 79.19 82 SER A N 1
ATOM 628 C CA . SER A 1 82 ? -12.462 2.053 -3.870 1.00 79.19 82 SER A CA 1
ATOM 629 C C . SER A 1 82 ? -13.267 3.271 -4.304 1.00 79.19 82 SER A C 1
ATOM 631 O O . SER A 1 82 ? -14.448 3.379 -3.964 1.00 79.19 82 SER A O 1
ATOM 633 N N . LYS A 1 83 ? -12.660 4.173 -5.081 1.00 66.38 83 LYS A N 1
ATOM 634 C CA . LYS A 1 83 ? -13.428 5.219 -5.764 1.00 66.38 83 LYS A CA 1
ATOM 635 C C . LYS A 1 83 ? -14.394 4.522 -6.745 1.00 66.38 83 LYS A C 1
ATOM 637 O O . LYS A 1 83 ? -13.911 3.717 -7.542 1.00 66.38 83 LYS A O 1
ATOM 642 N N . PRO A 1 84 ? -15.724 4.743 -6.677 1.00 53.34 84 PRO A N 1
ATOM 643 C CA . PRO A 1 84 ? -16.636 4.199 -7.680 1.00 53.34 84 PRO A CA 1
ATOM 644 C C . PRO A 1 84 ? -16.236 4.775 -9.043 1.00 53.34 84 PRO A C 1
ATOM 646 O O . PRO A 1 84 ? -15.882 5.952 -9.128 1.00 53.34 84 PRO A O 1
ATOM 649 N N . GLY A 1 85 ? -16.184 3.906 -10.053 1.00 50.28 85 GLY A N 1
ATOM 650 C CA . GLY A 1 85 ? -15.560 4.175 -11.348 1.00 50.28 85 GLY A CA 1
ATOM 651 C C . GLY A 1 85 ? -16.016 5.484 -11.994 1.00 50.28 85 GLY A C 1
ATOM 652 O O . GLY A 1 85 ? -17.195 5.832 -11.940 1.00 50.28 85 GLY A O 1
ATOM 653 N N . GLY A 1 86 ? -15.050 6.192 -12.580 1.00 41.22 86 GLY A N 1
ATOM 654 C CA . GLY A 1 86 ? -15.302 7.099 -13.698 1.00 41.22 86 GLY A CA 1
ATOM 655 C C . GLY A 1 86 ? -15.250 6.324 -15.004 1.00 41.22 86 GLY A C 1
ATOM 656 O O . GLY A 1 86 ? -14.549 5.284 -15.022 1.00 41.22 86 GLY A O 1
#

Secondary structure (DSSP, 8-state):
--HHHHHHHHHHHHHHHHHHHHHHHHHHT-S-SEEEEEEE---TT--SPEEEEEEE-SSEEEEEEEEEETTEEEEEEEEEEEPPP-

Radius of gyration: 22.49 Å; chains: 1; bounding box: 47×25×64 Å

Sequence (86 aa):
MDVSDKKVQSRLLLLAYLAALVLHFAGTFTDYWAQAKFTIPVQPGVTQTLYGRSHCGIFKSVVTLSANTTHGIVAVGRYTQSKPGG

pLDDT: mean 73.75, std 11.89, range [41.22, 94.38]

Organism: NCBI:txid1093978

Foldseek 3Di:
DDPVVVVVVVVVVVVVVVVVVVVVVVQQPFQAPDWDWDWDPDDVPDPWIKIWIWTHHPFKIKIWIWTQDPVGIGTPDIDMDGDDDD